Protein AF-A0A4Y2DR24-F1 (afdb_monomer_lite)

Organism: Araneus ventricosus (NCBI:txid182803)

Secondary structure (DSSP, 8-state):
----EE------TT-------EESSHHHHHHHHHHHH-SPPPPHHHHHHHHHHHHHHS--SPPPP--SPP--HHHHHHHHHHHHH-TT--HHHHHHHHT--HHHHHHHHH--

Radius of gyration: 23.9 Å; chains: 1; bounding box: 47×31×65 Å

Structure (mmCIF, N/CA/C/O backbone):
data_AF-A0A4Y2DR24-F1
#
_entry.id   AF-A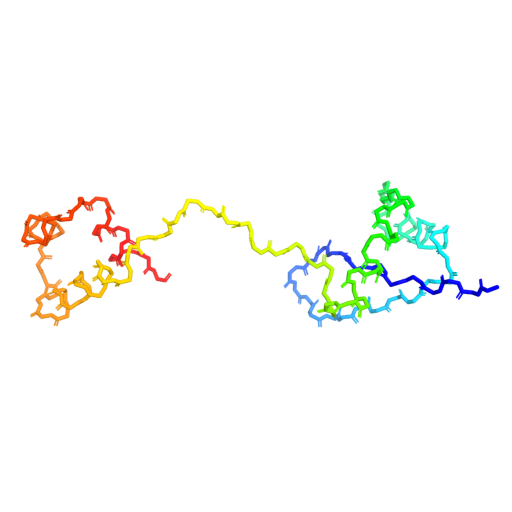0A4Y2DR24-F1
#
loop_
_atom_site.group_PDB
_atom_site.id
_atom_site.type_symbol
_atom_site.label_atom_id
_atom_site.label_alt_id
_atom_site.label_comp_id
_atom_site.label_asym_id
_atom_site.label_entity_id
_atom_site.label_seq_id
_atom_site.pdbx_PDB_ins_code
_atom_site.Cartn_x
_atom_site.Cartn_y
_atom_site.Cartn_z
_atom_site.occupancy
_atom_site.B_iso_or_equiv
_atom_site.auth_seq_id
_atom_site.auth_comp_id
_atom_site.auth_asym_id
_atom_site.auth_atom_id
_atom_site.pdbx_PDB_model_num
ATOM 1 N N . MET A 1 1 ? 8.109 3.658 -41.401 1.00 37.12 1 MET A N 1
ATOM 2 C CA . MET A 1 1 ? 7.027 3.810 -40.400 1.00 37.12 1 MET A CA 1
ATOM 3 C C . MET A 1 1 ? 7.619 4.365 -39.110 1.00 37.12 1 MET A C 1
ATOM 5 O O . MET A 1 1 ? 8.483 3.714 -38.534 1.00 37.12 1 MET A O 1
ATOM 9 N N . PHE A 1 2 ? 7.220 5.564 -38.675 1.00 34.34 2 PHE A N 1
ATOM 10 C CA . PHE A 1 2 ? 7.690 6.136 -37.406 1.00 34.34 2 PHE A CA 1
ATOM 11 C C . PHE A 1 2 ? 6.841 5.603 -36.250 1.00 34.34 2 PHE A C 1
ATOM 13 O O . PHE A 1 2 ? 5.656 5.904 -36.151 1.00 34.34 2 PHE A O 1
ATOM 20 N N . CYS A 1 3 ? 7.446 4.789 -35.387 1.00 36.59 3 CYS A N 1
ATOM 21 C CA . CYS A 1 3 ? 6.779 4.251 -34.208 1.00 36.59 3 CYS A CA 1
A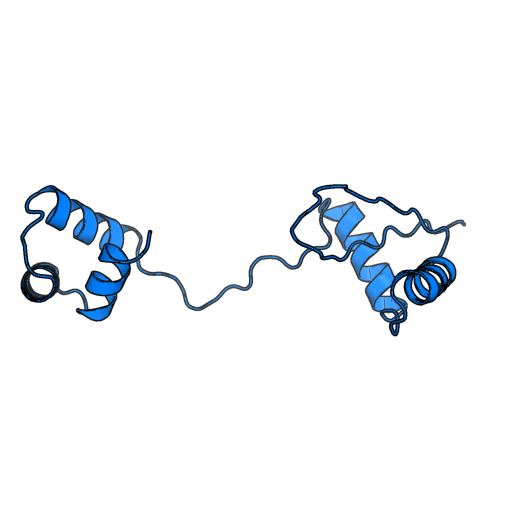TOM 22 C C . CYS A 1 3 ? 6.969 5.236 -33.049 1.00 36.59 3 CYS A C 1
ATOM 24 O O . CYS A 1 3 ? 7.950 5.144 -32.310 1.00 36.59 3 CYS A O 1
ATOM 26 N N . ASN A 1 4 ? 6.057 6.204 -32.927 1.00 43.88 4 ASN A N 1
ATOM 27 C CA . ASN A 1 4 ? 6.012 7.090 -31.768 1.00 43.88 4 ASN A CA 1
ATOM 28 C C . ASN A 1 4 ? 5.733 6.249 -30.514 1.00 43.88 4 ASN A C 1
ATOM 30 O O . ASN A 1 4 ? 4.795 5.460 -30.488 1.00 43.88 4 ASN A O 1
ATOM 34 N N . ILE A 1 5 ? 6.568 6.395 -29.489 1.00 52.31 5 ILE A N 1
ATOM 35 C CA . ILE A 1 5 ? 6.495 5.655 -28.231 1.00 52.31 5 ILE A CA 1
ATOM 36 C C . ILE A 1 5 ? 6.303 6.648 -27.092 1.00 52.31 5 ILE A C 1
ATOM 38 O O . ILE A 1 5 ? 7.143 7.516 -26.846 1.00 52.31 5 ILE A O 1
ATOM 42 N N . LEU A 1 6 ? 5.221 6.457 -26.345 1.00 49.69 6 LEU A N 1
ATOM 43 C CA . LEU A 1 6 ? 4.917 7.195 -25.125 1.00 49.69 6 LEU A CA 1
ATOM 44 C C . LEU A 1 6 ? 5.398 6.392 -23.910 1.00 49.69 6 LEU A C 1
ATOM 46 O O . LEU A 1 6 ? 4.805 5.383 -23.532 1.00 49.69 6 LEU A O 1
ATOM 50 N N . VAL A 1 7 ? 6.493 6.841 -23.290 1.00 47.81 7 VAL A N 1
ATOM 51 C CA . VAL A 1 7 ? 7.073 6.218 -22.087 1.00 47.81 7 VAL A CA 1
ATOM 52 C C . VAL A 1 7 ? 6.619 6.992 -20.851 1.00 47.81 7 VAL A C 1
ATOM 54 O O . VAL A 1 7 ? 7.000 8.145 -20.676 1.00 47.81 7 VAL A O 1
ATOM 57 N N . SER A 1 8 ? 5.836 6.360 -19.971 1.00 42.78 8 SER A N 1
ATOM 58 C CA . SER A 1 8 ? 5.326 6.990 -18.739 1.00 42.78 8 SER A CA 1
ATOM 59 C C . SER A 1 8 ? 5.716 6.215 -17.474 1.00 42.78 8 SER A C 1
ATOM 61 O O . SER A 1 8 ? 5.098 5.192 -17.173 1.00 42.78 8 SER A O 1
ATOM 63 N N . LYS A 1 9 ? 6.681 6.715 -16.678 1.00 48.62 9 LYS A N 1
ATOM 64 C CA . LYS A 1 9 ? 6.856 6.297 -15.267 1.00 48.62 9 LYS A CA 1
ATOM 65 C C . LYS A 1 9 ? 7.593 7.328 -14.383 1.00 48.62 9 LYS A C 1
ATOM 67 O O . LYS A 1 9 ? 8.481 8.023 -14.859 1.00 48.62 9 LYS A O 1
ATOM 72 N N . TRP A 1 10 ? 7.140 7.408 -13.121 1.00 47.22 10 TRP A N 1
ATOM 73 C CA . TRP A 1 10 ? 7.297 8.468 -12.089 1.00 47.22 10 TRP A CA 1
ATOM 74 C C . TRP A 1 10 ? 8.588 8.335 -11.210 1.00 47.22 10 TRP A C 1
ATOM 76 O O . TRP A 1 10 ? 9.359 7.414 -11.457 1.00 47.22 10 TRP A O 1
ATOM 86 N N . LEU A 1 11 ? 8.915 9.145 -10.169 1.00 43.41 11 LEU A N 1
ATOM 87 C CA . LEU A 1 11 ? 8.136 10.085 -9.318 1.00 43.41 11 LEU A CA 1
ATOM 88 C C . LEU A 1 11 ? 8.997 11.131 -8.547 1.00 43.41 11 LEU A C 1
ATOM 90 O O . LEU A 1 11 ? 10.101 10.811 -8.122 1.00 43.41 11 LEU A O 1
ATOM 94 N N . HIS A 1 12 ? 8.430 12.309 -8.223 1.00 30.88 12 HIS A N 1
ATOM 95 C CA . HIS A 1 12 ? 8.727 13.090 -6.997 1.00 30.88 12 HIS A CA 1
ATOM 96 C C . HIS A 1 12 ? 7.422 13.769 -6.501 1.00 30.88 12 HIS A C 1
ATOM 98 O O . HIS A 1 12 ? 6.653 14.242 -7.340 1.00 30.88 12 HIS A O 1
ATOM 104 N N . PRO A 1 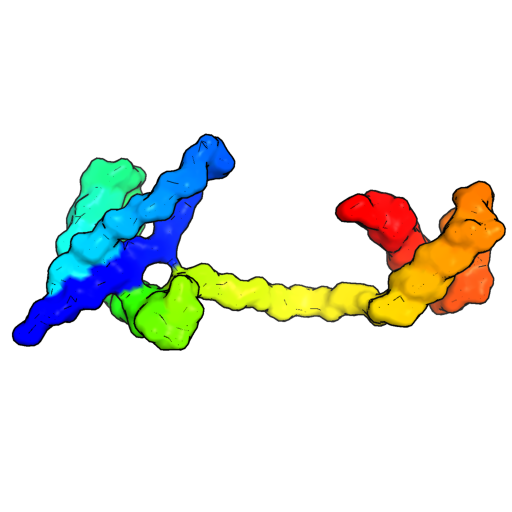13 ? 7.106 13.828 -5.189 1.00 38.75 13 PRO A N 1
ATOM 105 C CA . PRO A 1 13 ? 5.727 14.067 -4.726 1.00 38.75 13 PRO A CA 1
ATOM 106 C C . PRO A 1 13 ? 5.236 15.528 -4.747 1.00 38.75 13 PRO A C 1
ATOM 108 O O . PRO A 1 13 ? 4.054 15.762 -4.510 1.00 38.75 13 PRO A O 1
ATOM 111 N N . LYS A 1 14 ? 6.101 16.521 -5.009 1.00 38.88 14 LYS A N 1
ATOM 112 C CA . LYS A 1 14 ? 5.768 17.953 -4.833 1.00 38.88 14 LYS A CA 1
ATOM 113 C C . LYS A 1 14 ? 5.316 18.722 -6.085 1.00 38.88 14 LYS A C 1
ATOM 115 O O . LYS A 1 14 ? 4.922 19.871 -5.944 1.00 38.88 14 LYS A O 1
ATOM 120 N N . ASN A 1 15 ? 5.350 18.147 -7.292 1.00 33.03 15 ASN A N 1
ATOM 121 C CA . ASN A 1 15 ? 4.969 18.881 -8.511 1.00 33.03 15 ASN A CA 1
ATOM 122 C C . ASN A 1 15 ? 4.166 18.019 -9.499 1.00 33.03 15 ASN A C 1
ATOM 124 O O . ASN A 1 15 ? 4.718 17.167 -10.192 1.00 33.03 15 ASN A O 1
ATOM 128 N N . LYS A 1 16 ? 2.857 18.289 -9.618 1.00 35.38 16 LYS A N 1
ATOM 129 C CA . LYS A 1 16 ? 1.931 17.635 -10.566 1.00 35.38 16 LYS A CA 1
ATOM 130 C C . LYS A 1 16 ? 2.100 18.140 -12.014 1.00 35.38 16 LYS A C 1
ATOM 132 O O . LYS A 1 16 ? 1.116 18.457 -12.677 1.00 35.38 16 LYS A O 1
ATOM 137 N N . ARG A 1 17 ? 3.330 18.238 -12.531 1.00 31.00 17 ARG A N 1
ATOM 138 C CA . ARG A 1 17 ? 3.565 18.592 -13.943 1.00 31.00 17 ARG A CA 1
ATOM 139 C C . ARG A 1 17 ? 3.675 17.319 -14.780 1.00 31.00 17 ARG A C 1
ATOM 141 O O . ARG A 1 17 ? 4.652 16.581 -14.693 1.00 31.00 17 ARG A O 1
ATOM 148 N N . LYS A 1 18 ? 2.630 17.065 -15.570 1.00 39.50 18 LYS A N 1
ATOM 149 C CA . LYS A 1 18 ? 2.487 15.924 -16.484 1.00 39.50 18 LYS A CA 1
ATOM 150 C C . LYS A 1 18 ? 3.437 16.100 -17.676 1.00 39.50 18 LYS A C 1
ATOM 152 O O . LYS A 1 18 ? 3.030 16.584 -18.726 1.00 39.50 18 LYS A O 1
ATOM 157 N N . LEU A 1 19 ? 4.714 15.764 -17.488 1.00 37.31 19 LEU A N 1
ATOM 158 C CA . LEU A 1 19 ? 5.731 15.897 -18.531 1.00 37.31 19 LEU A CA 1
ATOM 159 C C . LEU A 1 19 ? 5.583 14.770 -19.562 1.00 37.31 19 LEU A C 1
ATOM 161 O O . LEU A 1 19 ? 6.218 13.721 -19.460 1.00 37.31 19 LEU A O 1
ATOM 165 N N . PHE A 1 20 ? 4.721 14.995 -20.550 1.00 47.19 20 PHE A N 1
ATOM 166 C CA . PHE A 1 20 ? 4.698 14.190 -21.762 1.00 47.19 20 PHE A CA 1
ATOM 167 C C . PHE A 1 20 ? 6.009 14.385 -22.525 1.00 47.19 20 PHE A C 1
ATOM 169 O O . PHE A 1 20 ? 6.419 15.514 -22.794 1.00 47.19 20 PHE A O 1
ATOM 176 N N . ILE A 1 21 ? 6.660 13.283 -22.890 1.00 52.50 21 ILE A N 1
ATOM 177 C CA . ILE A 1 21 ? 7.758 13.292 -23.851 1.00 52.50 21 ILE A CA 1
ATOM 178 C C . ILE A 1 21 ? 7.430 12.230 -24.892 1.00 52.50 21 ILE A C 1
ATOM 180 O O . ILE A 1 21 ? 7.493 11.032 -24.617 1.00 52.50 21 ILE A O 1
ATOM 184 N N . GLU A 1 22 ? 7.051 12.685 -26.080 1.00 54.06 22 GLU A N 1
ATOM 185 C CA . GLU A 1 22 ? 6.957 11.831 -27.256 1.00 54.06 22 GLU A CA 1
ATOM 186 C C . GLU A 1 22 ? 8.368 11.434 -27.699 1.00 54.06 22 GLU A C 1
ATOM 188 O O . GLU A 1 22 ? 9.260 12.278 -27.836 1.00 54.06 22 GLU A O 1
ATOM 193 N N . PHE A 1 23 ? 8.585 10.140 -27.923 1.00 63.19 23 PHE A N 1
ATOM 194 C CA . PHE A 1 23 ? 9.835 9.619 -28.465 1.00 63.19 23 PHE A CA 1
ATOM 195 C C . PHE A 1 23 ? 9.568 8.976 -29.821 1.00 63.19 23 PHE A C 1
ATOM 197 O O . PHE A 1 23 ? 8.702 8.117 -29.927 1.00 63.19 23 PHE A O 1
ATOM 204 N N . LYS A 1 24 ? 10.352 9.306 -30.852 1.00 63.31 24 LYS A N 1
ATOM 205 C CA . LYS A 1 24 ? 10.191 8.720 -32.196 1.00 63.31 24 LYS A CA 1
ATOM 206 C C . LYS A 1 24 ? 10.626 7.247 -32.278 1.00 63.31 24 LYS A C 1
ATOM 208 O O . LYS A 1 24 ? 10.395 6.604 -33.298 1.00 63.31 24 LYS A O 1
ATOM 213 N N . CYS A 1 25 ? 11.312 6.729 -31.249 1.00 69.75 25 CYS A N 1
ATOM 214 C CA . CYS A 1 25 ? 11.646 5.309 -31.089 1.00 69.75 25 CYS A CA 1
ATOM 215 C C . CYS A 1 25 ? 12.146 4.972 -29.667 1.00 69.75 25 CYS A C 1
ATOM 217 O O . CYS A 1 25 ? 12.550 5.849 -28.895 1.00 69.75 25 CYS A O 1
ATOM 219 N N . ALA A 1 26 ? 12.228 3.672 -29.348 1.00 73.94 26 ALA A N 1
ATOM 220 C CA . ALA A 1 26 ? 12.691 3.184 -28.043 1.00 73.94 26 ALA A CA 1
ATOM 221 C C . ALA A 1 26 ? 14.130 3.623 -27.718 1.00 73.94 26 ALA A C 1
ATOM 223 O O . ALA A 1 26 ? 14.419 3.985 -26.581 1.00 73.94 26 ALA A O 1
ATOM 224 N N . THR A 1 27 ? 15.024 3.659 -28.715 1.00 79.69 27 THR A N 1
ATOM 225 C CA . THR A 1 27 ? 16.418 4.106 -28.540 1.00 79.69 27 THR A CA 1
ATOM 226 C C . THR A 1 27 ? 16.491 5.558 -28.055 1.00 79.69 27 THR A C 1
ATOM 228 O O . THR A 1 27 ? 17.305 5.880 -27.190 1.00 79.69 27 THR A O 1
ATOM 231 N N . GLN A 1 28 ? 15.630 6.438 -28.579 1.00 77.56 28 GLN A N 1
ATOM 232 C CA . GLN A 1 28 ? 15.574 7.847 -28.183 1.00 77.56 28 GLN A CA 1
ATOM 233 C C . GLN A 1 28 ? 15.060 7.995 -26.743 1.00 77.56 28 GLN A C 1
ATOM 235 O O . GLN A 1 28 ? 15.653 8.739 -25.960 1.00 77.56 28 GLN A O 1
ATOM 240 N N . GLY A 1 29 ? 14.030 7.223 -26.374 1.00 75.31 29 GLY A N 1
ATOM 241 C CA . GLY A 1 29 ? 13.534 7.126 -24.997 1.00 75.31 29 GLY A CA 1
ATOM 242 C C . GLY A 1 29 ? 14.611 6.663 -24.016 1.00 75.31 29 GLY A C 1
ATOM 243 O O . GLY A 1 29 ? 14.863 7.326 -23.013 1.00 75.31 29 GLY A O 1
ATOM 244 N N . GLN A 1 30 ? 15.319 5.577 -24.341 1.00 81.50 30 GLN A N 1
ATOM 245 C CA . GLN A 1 30 ? 16.408 5.045 -23.516 1.00 81.50 30 GLN A CA 1
ATOM 246 C C . GLN A 1 30 ? 17.569 6.040 -23.348 1.00 81.50 30 GLN A C 1
ATOM 248 O O . GLN A 1 30 ? 18.074 6.198 -22.237 1.00 81.50 30 GLN A O 1
ATOM 253 N N . ARG A 1 31 ? 17.983 6.733 -24.421 1.00 83.62 31 ARG A N 1
ATOM 254 C CA . ARG A 1 31 ? 19.039 7.761 -24.367 1.00 83.62 31 ARG A CA 1
ATOM 255 C C . ARG A 1 31 ? 18.636 8.939 -23.477 1.00 83.62 31 ARG A C 1
ATOM 257 O O . ARG A 1 31 ? 19.386 9.277 -22.568 1.00 83.62 31 ARG A O 1
ATOM 264 N N . LYS A 1 32 ? 17.442 9.512 -23.679 1.00 78.19 32 LYS A N 1
ATOM 265 C CA . LYS A 1 32 ? 16.977 10.664 -22.886 1.00 78.19 32 LYS A CA 1
ATOM 266 C C . LYS A 1 32 ? 16.720 10.294 -21.420 1.00 78.19 32 LYS A C 1
ATOM 268 O O . LYS A 1 32 ? 17.036 11.076 -20.531 1.00 78.19 32 LYS A O 1
ATOM 273 N N . PHE A 1 33 ? 16.239 9.079 -21.143 1.00 75.94 33 PHE A N 1
ATOM 274 C CA . PHE A 1 33 ? 16.115 8.573 -19.772 1.00 75.94 33 PHE A CA 1
ATOM 275 C C . PHE A 1 33 ? 17.475 8.505 -19.058 1.00 75.94 33 PHE A C 1
ATOM 277 O O . PHE A 1 33 ? 17.585 8.961 -17.920 1.00 75.94 33 PHE A O 1
ATOM 284 N N . ARG A 1 34 ? 18.523 8.005 -19.736 1.00 82.69 34 ARG A N 1
ATOM 285 C CA . ARG A 1 34 ? 19.895 8.000 -19.200 1.00 82.69 34 ARG A CA 1
ATOM 286 C C . ARG A 1 34 ? 20.375 9.417 -18.883 1.00 82.69 34 ARG A C 1
ATOM 288 O O . ARG A 1 34 ? 20.810 9.649 -17.764 1.00 82.69 34 ARG A O 1
ATOM 295 N N . THR A 1 35 ? 20.237 10.369 -19.810 1.00 82.81 35 THR A N 1
ATOM 296 C CA . THR A 1 35 ? 20.703 11.754 -19.594 1.00 82.81 35 THR A CA 1
ATOM 297 C C . THR A 1 35 ? 19.922 12.504 -18.514 1.00 82.81 35 THR A C 1
ATOM 299 O O . THR A 1 35 ? 20.500 13.325 -17.817 1.00 82.81 35 THR A O 1
ATOM 302 N N . THR A 1 36 ? 18.616 12.254 -18.365 1.00 79.50 36 THR A N 1
ATOM 303 C CA . THR A 1 36 ? 17.769 12.995 -17.412 1.00 79.50 36 THR A CA 1
ATOM 304 C C . THR A 1 36 ? 17.798 12.411 -15.999 1.00 79.50 36 THR A C 1
ATOM 306 O O . THR A 1 36 ? 17.685 13.166 -15.038 1.00 79.50 36 THR A O 1
ATOM 309 N N . TYR A 1 37 ? 17.936 11.089 -15.849 1.00 73.44 37 TYR A N 1
ATOM 310 C CA . TYR A 1 37 ? 17.821 10.416 -14.546 1.00 73.44 37 TYR A CA 1
ATOM 311 C C . TYR A 1 37 ? 19.092 9.696 -14.086 1.00 73.44 37 TYR A C 1
ATOM 313 O O . TYR A 1 37 ? 19.090 9.139 -12.990 1.00 73.44 37 TYR A O 1
ATOM 321 N N . ASN A 1 38 ? 20.145 9.668 -14.912 1.00 81.62 38 ASN A N 1
ATOM 322 C CA . ASN A 1 38 ? 21.406 8.955 -14.679 1.00 81.62 38 ASN A CA 1
ATOM 323 C C . ASN A 1 38 ? 21.216 7.499 -14.198 1.00 81.62 38 ASN A C 1
ATOM 325 O O . ASN A 1 38 ? 21.852 7.033 -13.256 1.00 81.62 38 ASN A O 1
ATOM 329 N N . ARG A 1 39 ? 20.267 6.785 -14.818 1.00 80.75 39 ARG A N 1
ATOM 330 C CA . ARG A 1 39 ? 19.888 5.404 -14.474 1.00 80.75 39 ARG A CA 1
ATOM 331 C C . ARG A 1 39 ? 19.828 4.518 -15.712 1.00 80.75 39 ARG A C 1
ATOM 333 O O . ARG A 1 39 ? 19.599 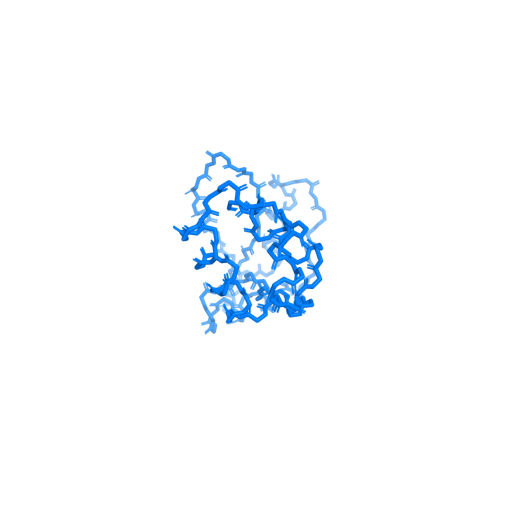4.992 -16.829 1.00 80.75 39 ARG A O 1
ATOM 340 N N . SER A 1 40 ? 19.983 3.211 -15.506 1.00 78.94 40 SER A N 1
ATOM 341 C CA . SER A 1 40 ? 19.741 2.212 -16.545 1.00 78.94 40 SER A CA 1
ATOM 342 C C . SER A 1 40 ? 18.276 2.290 -17.016 1.00 78.94 40 SER A C 1
ATOM 344 O O . SER A 1 40 ? 17.355 2.262 -16.196 1.00 78.94 40 SER A O 1
ATOM 346 N N . PRO A 1 41 ? 18.024 2.442 -18.328 1.00 76.31 41 PRO A N 1
ATOM 347 C CA . PRO A 1 41 ? 16.672 2.530 -18.851 1.00 76.31 41 PRO A CA 1
ATOM 348 C C . PRO A 1 41 ? 16.054 1.134 -18.961 1.00 76.31 41 PRO A C 1
ATOM 350 O O . PRO A 1 41 ? 16.762 0.141 -19.134 1.00 76.31 41 PRO A O 1
ATOM 353 N N . SER A 1 42 ? 14.724 1.061 -18.925 1.00 77.81 42 SER A N 1
ATOM 354 C CA . SER A 1 42 ? 13.991 -0.191 -19.142 1.00 77.81 42 SER A CA 1
ATOM 355 C C . SER A 1 42 ? 14.287 -0.808 -20.517 1.00 77.81 42 SER A C 1
ATOM 357 O O . SER A 1 42 ? 14.692 -0.120 -21.461 1.00 77.81 42 SER A O 1
ATOM 359 N N . SER A 1 43 ? 14.088 -2.123 -20.632 1.00 83.94 43 SER A N 1
ATOM 360 C CA . SER A 1 43 ? 14.322 -2.868 -21.872 1.00 83.94 43 SER A CA 1
ATOM 361 C C . SER A 1 43 ? 13.385 -2.408 -23.000 1.00 83.94 43 SER A C 1
ATOM 363 O O . SER A 1 43 ? 12.298 -1.875 -22.760 1.00 83.94 43 SER A O 1
ATOM 365 N N . ARG A 1 44 ? 13.798 -2.623 -24.258 1.00 81.12 44 ARG A N 1
ATOM 366 C CA . ARG A 1 44 ? 12.993 -2.251 -25.436 1.00 81.12 44 ARG A CA 1
ATOM 367 C C . ARG A 1 44 ? 11.607 -2.929 -25.435 1.00 81.12 44 ARG A C 1
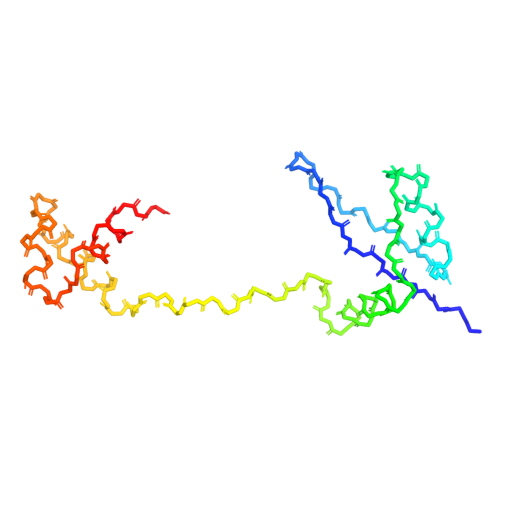ATOM 369 O O . ARG A 1 44 ? 10.644 -2.204 -25.667 1.00 81.12 44 ARG A O 1
ATOM 376 N N . PRO A 1 45 ? 11.453 -4.235 -25.117 1.00 84.31 45 PRO A N 1
ATOM 377 C CA . PRO A 1 45 ? 10.133 -4.869 -25.036 1.00 84.31 45 PRO A CA 1
ATOM 378 C C . PRO A 1 45 ? 9.204 -4.205 -24.013 1.00 84.31 45 PRO A C 1
ATOM 380 O O . PRO A 1 45 ? 8.071 -3.877 -24.348 1.00 84.31 45 PRO A O 1
ATOM 383 N N . THR A 1 46 ? 9.693 -3.907 -22.803 1.00 80.56 46 THR A N 1
ATOM 384 C CA . THR A 1 46 ? 8.907 -3.219 -21.763 1.00 80.56 46 THR A CA 1
ATOM 385 C C . THR A 1 46 ? 8.477 -1.812 -22.193 1.00 80.56 46 THR A C 1
ATOM 387 O O . THR A 1 46 ? 7.370 -1.377 -21.887 1.00 80.56 46 THR A O 1
ATOM 390 N N . ILE A 1 47 ? 9.325 -1.106 -22.944 1.00 78.81 47 ILE A N 1
ATOM 391 C CA . ILE A 1 47 ? 9.003 0.206 -23.518 1.00 78.81 47 ILE A CA 1
ATOM 392 C C . ILE A 1 47 ? 7.851 0.109 -24.540 1.00 78.81 47 ILE A C 1
ATOM 394 O O . ILE A 1 47 ? 6.951 0.951 -24.516 1.00 78.81 47 ILE A O 1
ATOM 398 N N . TYR A 1 48 ? 7.833 -0.921 -25.394 1.00 81.38 48 TYR A N 1
ATOM 399 C CA . TYR A 1 48 ? 6.716 -1.167 -26.317 1.00 81.38 48 TYR A CA 1
ATOM 400 C C . TYR A 1 48 ? 5.438 -1.612 -25.590 1.00 81.38 48 TYR A C 1
ATOM 402 O O . TYR A 1 48 ? 4.362 -1.111 -25.908 1.00 81.38 48 TYR A O 1
ATOM 410 N N . GLU A 1 49 ? 5.543 -2.482 -24.580 1.00 82.38 49 GLU A N 1
ATOM 411 C CA . GLU A 1 49 ? 4.410 -2.907 -23.743 1.00 82.38 49 GLU A CA 1
ATOM 412 C C . GLU A 1 49 ? 3.713 -1.701 -23.091 1.00 82.38 49 GLU A C 1
ATOM 414 O O . GLU A 1 49 ? 2.488 -1.588 -2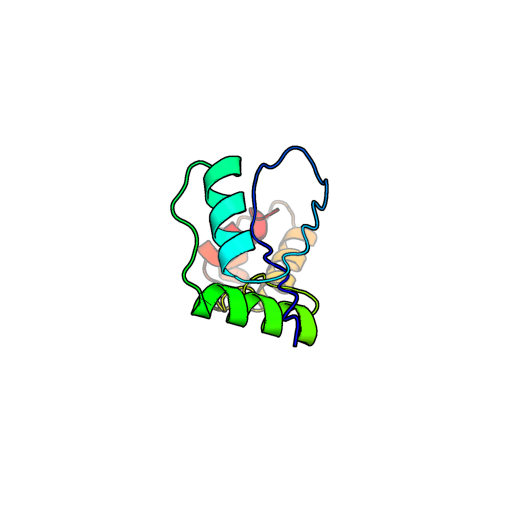3.122 1.00 82.38 49 GLU A O 1
ATOM 419 N N . TRP A 1 50 ? 4.486 -0.756 -22.544 1.00 80.38 50 TRP A N 1
ATOM 420 C CA . TRP A 1 50 ? 3.945 0.472 -21.957 1.00 80.38 50 TRP A CA 1
ATOM 421 C C . TRP A 1 50 ? 3.250 1.357 -22.992 1.00 80.38 50 TRP A C 1
ATOM 423 O O . TRP A 1 50 ? 2.180 1.885 -22.696 1.00 80.38 50 TRP A O 1
ATOM 433 N N . HIS A 1 51 ? 3.808 1.486 -24.198 1.00 76.88 51 HIS A N 1
ATOM 434 C CA . HIS A 1 51 ? 3.165 2.233 -25.277 1.00 76.88 51 HIS A CA 1
ATOM 435 C C . HIS A 1 51 ? 1.820 1.613 -25.682 1.00 76.88 51 HIS A C 1
ATOM 437 O O . HIS A 1 51 ? 0.816 2.320 -25.703 1.00 76.88 51 HIS A O 1
ATOM 443 N N . VAL A 1 52 ? 1.767 0.296 -25.915 1.00 82.81 52 VAL A N 1
ATOM 444 C CA . VAL A 1 52 ? 0.514 -0.407 -26.245 1.00 82.81 52 VAL A CA 1
ATOM 445 C C . VAL A 1 52 ? -0.518 -0.216 -25.131 1.00 82.81 52 VAL A C 1
ATOM 447 O O . VAL A 1 52 ? -1.635 0.223 -25.389 1.00 82.81 52 VAL A O 1
ATOM 450 N N . ARG A 1 53 ? -0.130 -0.436 -23.868 1.00 78.50 53 ARG A N 1
ATOM 451 C CA . ARG A 1 53 ? -1.017 -0.244 -22.708 1.00 78.50 53 ARG A CA 1
ATOM 452 C C . ARG A 1 53 ? -1.533 1.188 -22.578 1.00 78.50 53 ARG A C 1
ATOM 454 O O . ARG A 1 53 ? -2.697 1.376 -22.221 1.00 78.50 53 ARG A O 1
ATOM 461 N N . PHE A 1 54 ? -0.698 2.184 -22.882 1.00 79.44 54 PHE A N 1
ATOM 462 C CA . PHE A 1 54 ? -1.120 3.580 -22.925 1.00 79.44 54 PHE A CA 1
ATOM 463 C C . PHE A 1 54 ? -2.162 3.819 -24.018 1.00 79.44 54 PHE A C 1
ATOM 465 O O . PHE A 1 54 ? -3.209 4.381 -23.720 1.00 79.44 54 PHE A O 1
ATOM 472 N N . MET A 1 55 ? -1.921 3.351 -25.244 1.00 82.00 55 MET A N 1
ATOM 473 C CA . MET A 1 55 ? -2.862 3.530 -26.354 1.00 82.00 55 MET A CA 1
ATOM 474 C C . MET A 1 55 ? -4.199 2.811 -26.115 1.00 82.00 55 MET A C 1
ATOM 476 O O . MET A 1 55 ? -5.242 3.347 -26.467 1.00 82.00 55 MET A O 1
ATOM 480 N N . THR A 1 56 ? -4.195 1.637 -25.472 1.00 82.00 56 THR A N 1
ATOM 481 C CA . THR A 1 56 ? -5.426 0.875 -25.184 1.00 82.00 56 THR A CA 1
ATOM 482 C C . THR A 1 56 ? -6.197 1.383 -23.959 1.00 82.00 56 THR A C 1
ATOM 484 O O . THR A 1 56 ? -7.421 1.349 -23.956 1.00 82.00 56 THR A O 1
ATOM 487 N N . THR A 1 57 ? -5.511 1.805 -22.887 1.00 80.12 57 THR A N 1
ATOM 488 C CA . THR A 1 57 ? -6.144 2.084 -21.571 1.00 80.12 57 THR A CA 1
ATOM 489 C C . THR A 1 57 ? -6.023 3.552 -21.132 1.00 80.12 57 THR A C 1
ATOM 491 O O . THR A 1 57 ? -6.506 3.924 -20.066 1.00 80.12 57 THR A O 1
ATOM 494 N N . GLY A 1 58 ? -5.295 4.391 -21.874 1.00 78.56 58 GLY A N 1
ATOM 495 C CA . GLY A 1 58 ? -4.892 5.738 -21.443 1.00 78.56 58 GLY A CA 1
ATOM 496 C C . GLY A 1 58 ? -3.929 5.755 -20.244 1.00 78.56 58 GLY A C 1
ATOM 497 O O . GLY A 1 58 ? -3.621 6.821 -19.707 1.00 78.56 58 GLY A O 1
ATOM 498 N N . ASN A 1 59 ? -3.462 4.587 -19.780 1.00 73.56 59 ASN A N 1
ATOM 499 C CA . ASN A 1 59 ? -2.736 4.442 -18.521 1.00 73.56 59 ASN A CA 1
ATOM 500 C C . ASN A 1 59 ? -1.663 3.339 -18.583 1.00 73.56 59 ASN A C 1
ATOM 502 O O . ASN A 1 59 ? -1.948 2.180 -18.874 1.00 73.56 59 ASN A O 1
ATOM 506 N N . VAL A 1 60 ? -0.422 3.698 -18.237 1.00 73.56 60 VAL A N 1
ATOM 507 C CA . VAL A 1 60 ? 0.723 2.769 -18.131 1.00 73.56 60 VAL A CA 1
ATOM 508 C C . VAL A 1 60 ? 0.826 2.128 -16.742 1.00 73.56 60 VAL A C 1
ATOM 510 O O . VAL A 1 60 ? 1.498 1.108 -16.570 1.00 73.56 60 VAL A O 1
ATOM 513 N N . MET A 1 61 ? 0.169 2.693 -15.724 1.00 72.50 61 MET A N 1
ATOM 514 C CA . MET A 1 61 ? 0.239 2.158 -14.365 1.00 72.50 61 MET A CA 1
ATOM 515 C C . MET A 1 61 ? -0.254 0.700 -14.324 1.00 72.50 61 MET A C 1
ATOM 517 O O . MET A 1 61 ? -1.191 0.331 -15.039 1.00 72.50 61 MET A O 1
ATOM 521 N N . PRO A 1 62 ? 0.367 -0.169 -13.506 1.00 71.38 62 PRO A N 1
ATOM 522 C CA . PRO A 1 62 ? -0.242 -1.451 -13.188 1.00 71.38 62 PRO A CA 1
ATOM 523 C C . PRO A 1 62 ? -1.597 -1.203 -12.520 1.00 71.38 62 PRO A C 1
ATOM 525 O O . PRO A 1 62 ? -1.733 -0.279 -11.714 1.00 71.38 62 PRO A O 1
ATOM 528 N N . LYS A 1 63 ? -2.587 -2.048 -12.834 1.00 76.75 63 LYS A N 1
ATOM 529 C CA . LYS A 1 63 ? -3.822 -2.108 -12.044 1.00 76.75 63 LYS A CA 1
ATOM 530 C C . LYS A 1 63 ? -3.450 -2.357 -10.570 1.00 76.75 63 LYS A C 1
ATOM 532 O O . LYS A 1 63 ? -2.429 -3.013 -10.322 1.00 76.75 63 LYS A O 1
ATOM 537 N N . PRO A 1 64 ? -4.234 -1.859 -9.595 1.00 78.88 64 PRO A N 1
ATOM 538 C CA . PRO A 1 64 ? -4.044 -2.222 -8.196 1.00 78.88 64 PRO A CA 1
ATOM 539 C C . PRO A 1 64 ? -3.943 -3.743 -8.078 1.00 78.88 64 PRO A C 1
ATOM 541 O O . PRO A 1 64 ? -4.783 -4.459 -8.626 1.00 78.88 64 PRO A O 1
ATOM 544 N N . LYS A 1 65 ? -2.894 -4.245 -7.418 1.00 79.25 65 LYS A N 1
ATOM 545 C CA . LYS A 1 65 ? -2.762 -5.687 -7.190 1.00 79.25 65 LYS A CA 1
ATOM 546 C C . LYS A 1 65 ? -3.975 -6.146 -6.381 1.00 79.25 65 LYS A C 1
ATOM 548 O O . LYS A 1 65 ? -4.288 -5.525 -5.365 1.00 79.25 65 LYS A O 1
ATOM 553 N N . SER A 1 66 ? -4.618 -7.233 -6.797 1.00 72.31 66 SER A N 1
ATOM 554 C CA . SER A 1 66 ? -5.609 -7.932 -5.979 1.00 72.31 66 SER A CA 1
ATOM 555 C C . SER A 1 66 ? -4.903 -8.508 -4.750 1.00 72.31 66 SER A C 1
ATOM 557 O O . SER A 1 66 ? -4.326 -9.593 -4.796 1.00 72.31 66 SER A O 1
ATOM 559 N N . GLY A 1 67 ? -4.867 -7.728 -3.670 1.00 77.25 67 GLY A N 1
ATOM 560 C CA . GLY A 1 67 ? -4.394 -8.191 -2.371 1.00 77.25 67 GLY A CA 1
ATOM 561 C C . GLY A 1 67 ? -5.377 -9.176 -1.740 1.00 77.25 67 GLY A C 1
ATOM 562 O O . GLY A 1 67 ? -6.422 -9.490 -2.313 1.00 77.25 67 GLY A O 1
ATOM 563 N N . ARG A 1 68 ? -5.071 -9.618 -0.514 1.00 78.50 68 ARG A N 1
ATOM 564 C CA . ARG A 1 68 ? -6.038 -10.340 0.327 1.00 78.50 68 ARG A CA 1
ATOM 565 C C . ARG A 1 68 ? -7.355 -9.545 0.355 1.00 78.50 68 ARG A C 1
ATOM 567 O O . ARG A 1 68 ? -7.281 -8.338 0.608 1.00 78.50 68 ARG A O 1
ATOM 574 N N . PRO A 1 69 ? -8.524 -10.167 0.103 1.00 67.38 69 PRO A N 1
ATOM 575 C CA . PRO A 1 69 ? -9.790 -9.448 0.090 1.00 67.38 69 PRO A CA 1
ATOM 576 C C . PRO A 1 69 ? -9.967 -8.685 1.402 1.00 67.38 69 PRO A C 1
ATOM 578 O O . PRO A 1 69 ? -9.810 -9.237 2.496 1.00 67.38 69 PRO A O 1
ATOM 581 N N . THR A 1 70 ? -10.243 -7.387 1.279 1.00 69.38 70 THR A N 1
ATOM 582 C CA . THR A 1 70 ? -10.590 -6.559 2.434 1.00 69.38 70 THR A CA 1
ATOM 583 C C . THR A 1 70 ? -11.929 -7.050 2.993 1.00 69.38 70 THR A C 1
ATOM 585 O O . THR A 1 70 ? -12.735 -7.618 2.261 1.00 69.38 70 THR A O 1
ATOM 588 N N . ARG A 1 71 ? -12.128 -6.854 4.301 1.00 74.25 71 ARG A N 1
ATOM 589 C CA . ARG A 1 71 ? -13.324 -7.210 5.091 1.00 74.25 71 ARG A CA 1
ATOM 590 C C . ARG A 1 71 ? -14.630 -7.048 4.318 1.00 74.25 71 ARG A C 1
ATOM 592 O O . ARG A 1 71 ? -14.770 -6.073 3.580 1.00 74.25 71 ARG A O 1
ATOM 599 N N . SER A 1 72 ? -15.598 -7.927 4.591 1.00 83.69 72 SER A N 1
ATOM 600 C CA . SER A 1 72 ? -16.956 -7.762 4.073 1.00 83.69 72 SER A CA 1
ATOM 601 C C . SER A 1 72 ? -17.465 -6.349 4.361 1.00 83.69 72 SER A C 1
ATOM 603 O O . SER A 1 72 ? -17.329 -5.835 5.477 1.00 83.69 72 SER A O 1
ATOM 605 N N . TYR A 1 73 ? -18.056 -5.725 3.342 1.00 85.44 73 TYR A N 1
ATOM 606 C CA . TYR A 1 73 ? -18.685 -4.413 3.456 1.00 85.44 73 TYR A CA 1
ATOM 607 C C . TYR A 1 73 ? -19.742 -4.400 4.572 1.00 85.44 73 TYR A C 1
ATOM 609 O O . TYR A 1 73 ? -19.833 -3.436 5.337 1.00 85.44 73 TYR A O 1
ATOM 617 N N . ASP A 1 74 ? -20.467 -5.508 4.739 1.00 89.75 74 ASP A N 1
ATOM 618 C CA . ASP A 1 74 ? -21.469 -5.659 5.788 1.00 89.75 74 ASP A CA 1
ATOM 619 C C . ASP A 1 74 ? -20.849 -5.684 7.183 1.00 89.75 74 ASP A C 1
ATOM 621 O O . ASP A 1 74 ? -21.395 -5.067 8.093 1.00 89.75 74 ASP A O 1
ATOM 625 N N . ASP A 1 75 ? -19.692 -6.324 7.372 1.00 90.44 75 ASP A N 1
ATOM 626 C CA . ASP A 1 75 ? -18.993 -6.328 8.664 1.00 90.44 75 ASP A CA 1
ATOM 627 C C . ASP A 1 75 ? -18.580 -4.908 9.059 1.00 90.44 75 ASP A C 1
ATOM 629 O O . ASP A 1 75 ? -18.827 -4.476 10.187 1.00 90.44 75 ASP A O 1
ATOM 633 N N . VAL A 1 76 ? -18.017 -4.148 8.111 1.00 91.75 76 VAL A N 1
ATOM 634 C CA . VAL A 1 76 ? -17.656 -2.735 8.311 1.00 91.75 76 VAL A CA 1
ATOM 635 C C . VAL A 1 76 ? -18.895 -1.917 8.684 1.00 91.75 76 VAL A C 1
ATOM 637 O O . VAL A 1 76 ? -18.874 -1.185 9.677 1.00 91.75 76 VAL A O 1
ATOM 640 N N . LYS A 1 77 ? -20.003 -2.095 7.955 1.00 93.56 77 LYS A N 1
ATOM 641 C CA . LYS A 1 77 ? -21.279 -1.410 8.203 1.00 93.56 77 LYS A CA 1
ATOM 642 C C . LYS A 1 77 ? -21.889 -1.785 9.561 1.00 93.56 77 LYS A C 1
ATOM 644 O O . LYS A 1 77 ? -22.382 -0.899 10.263 1.00 93.56 77 LYS A O 1
ATOM 649 N N . ARG A 1 78 ? -21.821 -3.059 9.981 1.00 94.62 78 ARG A N 1
ATOM 650 C CA . ARG A 1 78 ? -22.263 -3.524 11.314 1.00 94.62 78 ARG A CA 1
ATOM 651 C C . ARG A 1 78 ? -21.419 -2.900 12.429 1.00 94.62 78 ARG A C 1
ATOM 653 O O . ARG A 1 78 ? -21.988 -2.388 13.396 1.00 94.62 78 ARG A O 1
ATOM 660 N N . ILE A 1 79 ? -20.092 -2.868 12.284 1.00 94.00 79 ILE A N 1
ATOM 661 C CA . ILE A 1 79 ? -19.183 -2.225 13.249 1.00 94.00 79 ILE A CA 1
ATOM 662 C C . ILE A 1 79 ? -19.510 -0.731 13.368 1.00 94.00 79 ILE A C 1
ATOM 664 O O . ILE A 1 79 ? -19.830 -0.263 14.461 1.00 94.00 79 ILE A O 1
ATOM 668 N N . GLN A 1 80 ? -19.531 0.002 12.250 1.00 93.81 80 GLN A N 1
ATOM 669 C CA . GLN A 1 80 ? -19.836 1.437 12.227 1.00 93.81 80 GLN A CA 1
ATOM 670 C C . GLN A 1 80 ? -21.212 1.753 12.832 1.00 93.81 80 GLN A C 1
ATOM 672 O O . GLN A 1 80 ? -21.320 2.658 13.658 1.00 93.81 80 GLN A O 1
ATOM 677 N N . LYS A 1 81 ? -22.259 0.978 12.507 1.00 95.69 81 LYS A N 1
ATOM 678 C CA . LYS A 1 81 ? -23.599 1.132 13.106 1.00 95.69 81 LYS A CA 1
ATOM 679 C C . LYS A 1 81 ? -23.581 0.932 14.626 1.00 95.69 81 LYS A C 1
ATOM 681 O O . LYS A 1 81 ? -24.306 1.623 15.339 1.00 95.69 81 LYS A O 1
ATOM 686 N N . THR A 1 82 ? -22.749 0.018 15.126 1.00 95.88 82 THR A N 1
ATOM 687 C CA . THR A 1 82 ? -22.643 -0.282 16.563 1.00 95.88 82 THR A CA 1
ATOM 688 C C . THR A 1 82 ? -22.005 0.876 17.331 1.00 95.88 82 THR A C 1
ATOM 690 O O . THR A 1 82 ? -22.580 1.327 18.320 1.00 95.88 82 THR A O 1
ATOM 693 N N . PHE A 1 83 ? -20.885 1.416 16.841 1.00 95.19 83 PHE A N 1
ATOM 694 C CA . PHE A 1 83 ? -20.234 2.585 17.448 1.00 95.19 83 PHE A CA 1
ATOM 695 C C . PHE A 1 83 ? -21.032 3.882 17.248 1.00 95.19 83 PHE A C 1
ATOM 697 O O . PHE A 1 83 ? -21.077 4.710 18.150 1.00 95.19 83 PHE A O 1
ATOM 704 N N . ARG A 1 84 ? -21.764 4.034 16.134 1.00 94.88 84 ARG A N 1
ATOM 705 C CA . ARG A 1 84 ? -22.702 5.155 15.940 1.00 94.88 84 ARG A CA 1
ATOM 706 C C . ARG A 1 84 ? -23.870 5.132 16.936 1.00 94.88 84 ARG A C 1
ATOM 708 O O . ARG A 1 84 ? -24.365 6.192 17.295 1.00 94.88 84 ARG A O 1
ATOM 715 N N . ARG A 1 85 ? -24.311 3.947 17.385 1.00 96.00 85 ARG A N 1
ATOM 716 C CA . ARG A 1 85 ? -25.345 3.802 18.430 1.00 96.00 85 ARG A CA 1
ATOM 717 C C . ARG A 1 85 ? -24.787 3.974 19.847 1.00 96.00 85 ARG A C 1
ATOM 719 O O . ARG A 1 85 ? -25.516 4.408 20.729 1.00 96.00 85 ARG A O 1
ATOM 726 N N . SER A 1 86 ? -23.534 3.593 20.086 1.00 94.56 86 SER A N 1
ATOM 727 C CA . SER A 1 86 ? -22.884 3.714 21.393 1.00 94.56 86 SER A CA 1
ATOM 728 C C . SER A 1 86 ? -21.380 3.967 21.207 1.00 94.56 86 SER A C 1
ATOM 730 O O . SER A 1 86 ? -20.617 3.009 21.058 1.00 94.56 86 SER A O 1
ATOM 732 N N . PRO A 1 87 ? -20.935 5.239 21.194 1.00 93.00 87 PRO A N 1
ATOM 733 C CA . PRO A 1 87 ? -19.546 5.583 20.877 1.00 93.00 87 PRO A CA 1
ATOM 734 C C . PRO A 1 87 ? -18.561 5.144 21.968 1.00 93.00 87 PRO A C 1
ATOM 736 O O . PRO A 1 87 ? -17.410 4.847 21.669 1.00 93.00 87 PRO A O 1
ATOM 739 N N . LEU A 1 88 ? -19.024 5.038 23.218 1.00 94.81 88 LEU A N 1
ATOM 740 C CA . LEU A 1 88 ? -18.230 4.590 24.368 1.00 94.81 88 LEU A CA 1
ATOM 741 C C . LEU A 1 88 ? -18.146 3.055 24.498 1.00 94.81 88 LEU A C 1
ATOM 743 O O . LEU A 1 88 ? -17.505 2.546 25.418 1.00 94.81 88 LEU A O 1
ATOM 747 N N . LYS A 1 89 ? -18.799 2.283 23.614 1.00 94.88 89 LYS A N 1
ATOM 748 C CA . LYS A 1 89 ? -18.814 0.816 23.711 1.00 94.88 89 LYS A CA 1
ATOM 749 C C . LYS A 1 89 ? -17.416 0.249 23.462 1.00 94.88 89 LYS A C 1
ATOM 751 O O . LYS A 1 89 ? -16.796 0.521 22.441 1.00 94.88 89 LYS A O 1
ATOM 756 N N . SER A 1 90 ? -16.916 -0.590 24.369 1.00 96.06 90 SER A N 1
ATOM 757 C CA . SER A 1 90 ? -15.560 -1.132 24.232 1.00 96.06 90 SER A CA 1
ATOM 758 C C . SER A 1 90 ? -15.418 -2.050 23.010 1.00 96.06 90 SER A C 1
ATOM 760 O O . SER A 1 90 ? -16.317 -2.829 22.683 1.00 96.06 90 SER A O 1
ATOM 762 N N . ILE A 1 91 ? -14.242 -2.031 22.373 1.00 95.50 91 ILE A N 1
ATOM 763 C CA . ILE A 1 91 ? -13.921 -2.873 21.203 1.00 95.50 91 ILE A CA 1
ATOM 764 C C . ILE A 1 91 ? -14.126 -4.367 21.509 1.00 95.50 91 ILE A C 1
ATOM 766 O O . ILE A 1 91 ? -14.614 -5.106 20.658 1.00 95.50 91 ILE A O 1
ATOM 770 N N . ARG A 1 92 ? -13.817 -4.815 22.737 1.00 96.25 92 ARG A N 1
ATOM 771 C CA . ARG A 1 92 ? -14.060 -6.198 23.191 1.00 96.25 92 ARG A CA 1
ATOM 772 C C . ARG A 1 92 ? -15.562 -6.522 23.231 1.00 96.25 92 ARG A C 1
ATOM 774 O O . ARG A 1 92 ? -15.960 -7.572 22.736 1.00 96.25 92 ARG A O 1
ATOM 781 N N . SER A 1 93 ? -16.388 -5.619 23.768 1.00 96.31 93 SER A N 1
ATOM 782 C CA . SER A 1 93 ? -17.847 -5.791 23.820 1.00 96.31 93 SER A CA 1
ATOM 783 C C . SER A 1 93 ? -18.481 -5.755 22.425 1.00 96.31 93 SER A C 1
ATOM 785 O O . SER A 1 93 ? -19.347 -6.571 22.122 1.00 96.31 93 SER A O 1
ATOM 787 N N . ALA A 1 94 ? -18.025 -4.856 21.546 1.00 95.88 94 ALA A N 1
ATOM 788 C CA . ALA A 1 94 ? -18.484 -4.788 20.160 1.00 95.88 94 ALA A CA 1
ATOM 789 C C . ALA A 1 94 ? -18.109 -6.046 19.353 1.00 95.88 94 ALA A C 1
ATOM 791 O O . ALA A 1 94 ? -18.953 -6.569 18.633 1.00 95.88 94 ALA A O 1
ATOM 792 N N . ALA A 1 95 ? -16.884 -6.562 19.511 1.00 96.31 95 ALA A N 1
ATOM 793 C CA . ALA A 1 95 ? -16.424 -7.794 18.864 1.00 96.31 95 ALA A CA 1
ATOM 794 C C . ALA A 1 95 ? -17.271 -9.012 19.260 1.00 96.31 95 ALA A C 1
ATOM 796 O O . ALA A 1 95 ? -17.775 -9.715 18.387 1.00 96.31 95 ALA A O 1
ATOM 797 N N . SER A 1 96 ? -17.493 -9.204 20.566 1.00 96.31 96 SER A N 1
ATOM 798 C CA . SER A 1 96 ? -18.335 -10.286 21.090 1.00 96.31 96 SER A CA 1
ATOM 799 C C . SER A 1 96 ? -19.790 -10.169 20.617 1.00 96.31 96 SER A C 1
ATOM 801 O O . SER A 1 96 ? -20.337 -11.127 20.085 1.00 96.31 96 SER A O 1
ATOM 803 N N . HIS A 1 97 ? -20.391 -8.978 20.715 1.00 94.81 97 HIS A N 1
ATOM 804 C CA . HIS A 1 97 ? -21.770 -8.728 20.278 1.00 94.81 97 HIS A CA 1
ATOM 805 C C . HIS A 1 97 ? -21.993 -8.964 18.775 1.00 94.81 97 HIS A C 1
ATOM 807 O O . HIS A 1 97 ? -23.078 -9.371 18.375 1.00 94.81 97 HIS A O 1
ATOM 813 N N . LEU A 1 98 ? -20.989 -8.692 17.936 1.00 93.75 98 LEU A N 1
ATOM 814 C CA . LEU A 1 98 ? -21.096 -8.846 16.482 1.00 93.75 98 LEU A CA 1
ATOM 815 C C . LEU A 1 98 ? -20.624 -10.211 15.962 1.00 93.75 98 LEU A C 1
ATOM 817 O O . LEU A 1 98 ? -20.761 -10.453 14.763 1.00 93.75 98 LEU A O 1
ATOM 821 N N . GLN A 1 99 ? -20.049 -11.059 16.824 1.00 94.44 99 GLN A N 1
ATOM 822 C CA . GLN A 1 99 ? -19.316 -12.278 16.451 1.00 94.44 99 GLN A CA 1
ATOM 823 C C . GLN A 1 99 ? -18.225 -12.014 15.392 1.00 94.44 99 GLN A C 1
ATOM 825 O O . GLN A 1 99 ? -18.040 -12.768 14.440 1.00 94.44 99 GLN A O 1
ATOM 830 N N . ILE A 1 100 ? -17.496 -10.902 15.551 1.00 92.88 100 ILE A N 1
ATOM 831 C CA . ILE A 1 100 ? -16.415 -10.471 14.650 1.00 92.88 100 ILE A CA 1
ATOM 832 C C . ILE A 1 100 ? -15.079 -10.487 15.415 1.00 92.88 100 ILE A C 1
ATOM 834 O O . ILE A 1 100 ? -15.030 -9.987 16.542 1.00 92.88 100 ILE A O 1
ATOM 838 N N . PRO A 1 101 ? -13.964 -10.967 14.822 1.00 93.31 101 PRO A N 1
ATOM 839 C CA . PRO A 1 101 ? -12.648 -10.930 15.457 1.00 93.31 101 PRO A CA 1
ATOM 840 C C . PRO A 1 101 ? -12.252 -9.535 15.959 1.00 93.31 101 PRO A C 1
ATOM 842 O O . PRO A 1 101 ? -12.401 -8.533 15.257 1.00 93.31 101 PRO A O 1
ATOM 845 N N . ARG A 1 102 ? -11.678 -9.463 17.168 1.00 94.75 102 ARG A N 1
ATOM 846 C CA . ARG A 1 102 ? -11.319 -8.188 17.819 1.00 94.75 102 ARG A CA 1
ATOM 847 C C . ARG A 1 102 ? -10.384 -7.317 16.970 1.00 94.75 102 ARG A C 1
ATOM 849 O O . ARG A 1 102 ? -10.538 -6.100 16.982 1.00 94.75 102 ARG A O 1
ATOM 856 N N . SER A 1 103 ? -9.459 -7.924 16.225 1.00 92.12 103 SER A N 1
ATOM 857 C CA . SER A 1 103 ? -8.563 -7.245 15.274 1.00 92.12 103 SER A CA 1
ATOM 858 C C . SER A 1 103 ? -9.328 -6.566 14.134 1.00 92.12 103 SER A C 1
ATOM 860 O O . SER A 1 103 ? -9.081 -5.406 13.824 1.00 92.12 103 SER A O 1
ATOM 862 N N . THR A 1 104 ? -10.325 -7.243 13.560 1.00 91.19 104 THR A N 1
ATOM 863 C CA . THR A 1 104 ? -11.215 -6.682 12.534 1.00 91.19 104 THR A CA 1
ATOM 864 C C . THR A 1 104 ? -11.966 -5.457 13.053 1.00 91.19 104 THR A C 1
ATOM 866 O O . THR A 1 104 ? -12.038 -4.458 12.342 1.00 91.19 104 THR A O 1
ATOM 869 N N . VAL A 1 105 ? -12.480 -5.500 14.289 1.00 93.38 105 VAL A N 1
ATOM 870 C CA . VAL A 1 105 ? -13.164 -4.348 14.905 1.00 93.38 105 VAL A CA 1
ATOM 871 C C . VAL A 1 105 ? -12.189 -3.203 15.188 1.00 93.38 105 VAL A C 1
ATOM 873 O O . VAL A 1 105 ? -12.458 -2.076 14.783 1.00 93.38 105 VAL A O 1
ATOM 876 N N . LEU A 1 106 ? -11.047 -3.492 15.821 1.00 93.00 106 LEU A N 1
ATOM 877 C CA . LEU A 1 106 ? -9.989 -2.521 16.128 1.00 93.00 106 LEU A CA 1
ATOM 878 C C . LEU A 1 106 ? -9.564 -1.737 14.880 1.00 93.00 106 LEU A C 1
ATOM 880 O O . LEU A 1 106 ? -9.611 -0.511 14.859 1.00 93.00 106 LEU A O 1
ATOM 884 N N . ASP A 1 107 ? -9.232 -2.452 13.811 1.00 90.69 107 ASP A N 1
ATOM 885 C CA . ASP A 1 107 ? -8.771 -1.853 12.567 1.00 90.69 107 ASP A CA 1
ATOM 886 C C . ASP A 1 107 ? -9.871 -1.106 11.794 1.00 90.69 107 ASP A C 1
ATOM 888 O O . ASP A 1 107 ? -9.544 -0.302 10.928 1.00 90.69 107 ASP A O 1
ATOM 892 N N . VAL A 1 108 ? -11.161 -1.399 12.003 1.00 90.88 108 VAL A N 1
ATOM 893 C CA . VAL A 1 108 ? -12.260 -0.610 11.403 1.00 90.88 108 VAL A CA 1
ATOM 894 C C . VAL A 1 108 ? -12.499 0.675 12.193 1.00 90.88 108 VAL A C 1
ATOM 896 O O . VAL A 1 108 ? -12.823 1.692 11.593 1.00 90.88 108 VAL A O 1
ATOM 899 N N . VAL A 1 109 ? -12.308 0.652 13.515 1.00 90.25 109 VAL A N 1
ATOM 900 C CA . VAL A 1 109 ? -12.425 1.844 14.369 1.00 90.25 109 VAL A CA 1
ATOM 901 C C . VAL A 1 109 ? -11.211 2.771 14.208 1.00 90.25 109 VAL A C 1
ATOM 903 O O . VAL A 1 109 ? -11.360 3.985 14.291 1.00 90.25 109 VAL A O 1
ATOM 906 N N . HIS A 1 110 ? -10.015 2.223 13.957 1.00 87.75 110 HIS A N 1
ATOM 907 C CA . HIS A 1 110 ? -8.771 3.001 13.856 1.00 87.75 110 HIS A CA 1
ATOM 908 C C . HIS A 1 110 ? -8.339 3.372 12.426 1.00 87.75 110 HIS A C 1
ATOM 910 O O . HIS A 1 110 ? -7.501 4.261 12.272 1.00 87.75 110 HIS A O 1
ATOM 916 N N . LYS A 1 111 ? -8.886 2.747 11.372 1.00 79.12 111 LYS A N 1
ATOM 917 C CA . LYS A 1 111 ? -8.674 3.232 9.997 1.00 79.12 111 LYS A CA 1
ATOM 918 C C . LYS A 1 111 ? -9.500 4.497 9.750 1.00 79.12 111 LYS A C 1
ATOM 920 O O . LYS A 1 111 ? -10.725 4.425 9.685 1.00 79.12 111 LYS A O 1
ATOM 925 N N . LYS A 1 112 ? -8.799 5.618 9.579 1.00 51.34 112 LYS A N 1
ATOM 926 C CA . LYS A 1 112 ? -9.299 6.812 8.884 1.00 51.34 112 LYS A CA 1
ATOM 927 C C . LYS A 1 112 ? -9.150 6.638 7.372 1.00 51.34 112 LYS A C 1
ATOM 929 O O . LYS A 1 112 ? -8.160 5.984 6.971 1.00 51.34 112 LYS A O 1
#

Sequence (112 aa):
MFCNILVSKWLHPKNKRKLFIEFKCATQGQRKFRTTYNRSPSSRPTIYEWHVRFMTTGNVMPKPKSGRPTRSYDDVKRIQKTFRRSPLKSIRSAASHLQIPRSTVLDVVHKK

pLDDT: mean 75.75, std 19.02, range [30.88, 96.31]

Foldseek 3Di:
DFDWFWDDDDDDPPDPDPDTDIDSAPVRVQVVCCVPPVDHDDDRVLSVVQRVCCVVPVDSDDDPPPDDDDDDPVLLVLLVVVCVVPVPDDLVNSCVVSVHDSVSSVCSVPPD